Protein AF-A0A946FSC1-F1 (afdb_monomer)

Mean predicted aligned error: 3.13 Å

Nearest PDB structures (foldseek):
  4e5t-assembly1_G  TM=6.211E-01  e=1.652E-01  Roseibium alexandrii DFL-11
  4grs-assembly1_D  TM=5.617E-01  e=8.495E-02  Thermotoga maritima MSB8
  4grs-assembly1_C  TM=5.443E-01  e=1.766E-01  Thermotoga maritima MSB8
  1vr6-assembly1_D  TM=4.686E-01  e=1.887E-01  Thermotoga maritima
  3wkz-assembly1_A  TM=4.036E-01  e=2.699E+00  Ostrinia furnacalis

Radius of gyration: 14.23 Å; Cα contacts (8 Å, |Δi|>4): 150; chains: 1; bounding box: 30×31×40 Å

Sequence (93 aa):
MTIDFFCDLHMHSHYSDGKGTIEDLARSAIEKGLTTIAITDHMPLPFNPWYSVDMDKIGSYRDEINSVQKIYSHKLTILKGLEIEYVPQLSDW

Structure (mmCIF, N/CA/C/O backbone):
data_AF-A0A946FSC1-F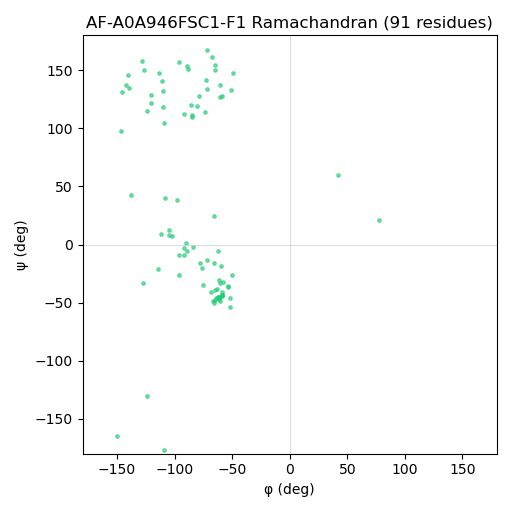1
#
_entry.id   AF-A0A946FSC1-F1
#
loop_
_atom_site.group_PDB
_atom_site.id
_atom_site.type_symbol
_atom_site.label_atom_id
_atom_site.label_alt_id
_atom_site.label_comp_id
_atom_site.label_asym_id
_atom_site.label_entity_id
_atom_site.label_seq_id
_atom_site.pdbx_PDB_ins_code
_atom_site.Cartn_x
_atom_site.Cartn_y
_atom_site.Cartn_z
_atom_site.occupancy
_atom_site.B_iso_or_equiv
_atom_site.auth_seq_id
_atom_site.auth_comp_id
_atom_site.auth_asym_id
_atom_site.auth_atom_id
_atom_site.pdbx_PDB_model_num
ATOM 1 N N . MET A 1 1 ? -10.943 -23.353 8.884 1.00 61.03 1 MET A N 1
ATOM 2 C CA . MET A 1 1 ? -10.638 -22.297 7.900 1.00 61.03 1 MET A CA 1
ATOM 3 C C . MET A 1 1 ? -11.816 -21.351 7.921 1.00 61.03 1 MET A C 1
ATOM 5 O O . MET A 1 1 ? -12.920 -21.795 7.640 1.00 61.03 1 MET A O 1
ATOM 9 N N . THR A 1 2 ? -11.605 -20.121 8.369 1.00 82.44 2 THR A N 1
ATOM 10 C CA . THR A 1 2 ? -12.662 -19.108 8.458 1.00 82.44 2 THR A CA 1
ATOM 11 C C . THR A 1 2 ? -12.361 -18.061 7.400 1.00 82.44 2 THR A C 1
ATOM 13 O O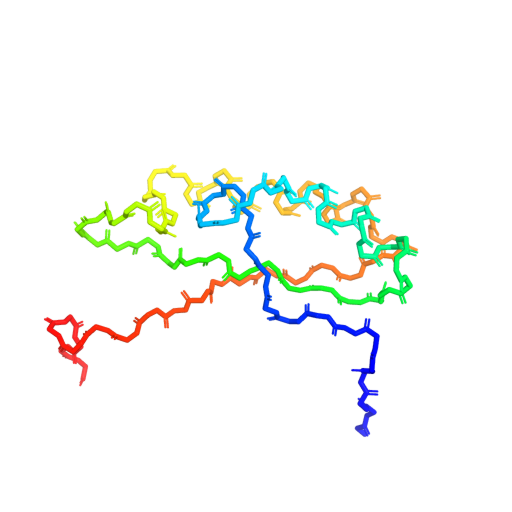 . THR A 1 2 ? -11.208 -17.661 7.266 1.00 82.44 2 THR A O 1
ATOM 16 N N . ILE A 1 3 ? -13.367 -17.680 6.619 1.00 84.94 3 ILE A N 1
ATOM 17 C CA . ILE A 1 3 ? -13.248 -16.601 5.636 1.00 84.94 3 ILE A CA 1
ATOM 18 C C . ILE A 1 3 ? -13.356 -15.276 6.398 1.00 84.94 3 ILE A C 1
ATOM 20 O O . ILE A 1 3 ? -14.301 -15.101 7.168 1.00 84.94 3 ILE A O 1
ATOM 24 N N . ASP A 1 4 ? -12.389 -14.377 6.207 1.00 88.31 4 ASP A N 1
ATOM 25 C CA . ASP A 1 4 ? -12.474 -12.997 6.690 1.00 88.31 4 ASP A CA 1
ATOM 26 C C . ASP A 1 4 ? -13.237 -12.169 5.647 1.00 88.31 4 ASP A C 1
ATOM 28 O O . ASP A 1 4 ? -12.767 -11.987 4.528 1.00 88.31 4 ASP A O 1
ATOM 32 N N . PHE A 1 5 ? -14.450 -11.732 5.988 1.00 93.12 5 PHE A N 1
ATOM 33 C CA . PHE A 1 5 ? -15.272 -10.877 5.123 1.00 93.12 5 PHE A CA 1
ATOM 34 C C . PHE A 1 5 ? -15.006 -9.383 5.342 1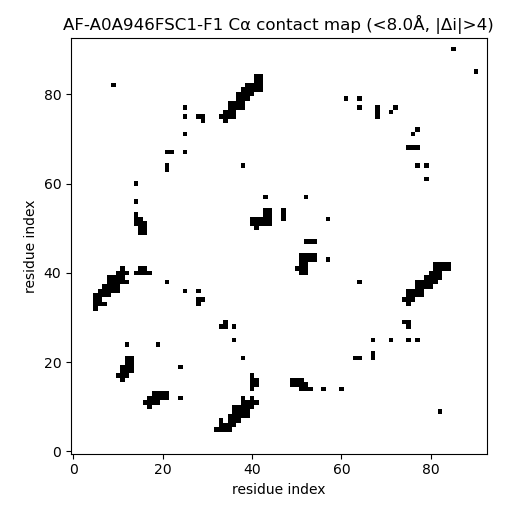.00 93.12 5 PHE A C 1
ATOM 36 O O . PHE A 1 5 ? -15.555 -8.556 4.617 1.00 93.12 5 PHE A O 1
ATOM 43 N N . PHE A 1 6 ? -14.188 -9.027 6.333 1.00 96.50 6 PHE A N 1
ATOM 44 C CA . PHE A 1 6 ? -13.875 -7.651 6.704 1.00 96.50 6 PHE A CA 1
ATOM 45 C C . PHE A 1 6 ? -12.439 -7.309 6.306 1.00 96.50 6 PHE A C 1
ATOM 47 O O . PHE A 1 6 ? -11.722 -6.627 7.038 1.00 96.50 6 PHE A O 1
ATOM 54 N N . CYS A 1 7 ? -12.016 -7.775 5.129 1.00 97.50 7 CYS A N 1
ATOM 55 C CA . CYS A 1 7 ? -10.694 -7.491 4.602 1.00 97.50 7 CYS A CA 1
ATOM 56 C C . CYS A 1 7 ? -10.707 -6.903 3.193 1.00 97.50 7 CYS A C 1
ATOM 58 O O . CYS A 1 7 ? -11.558 -7.250 2.374 1.00 97.50 7 CYS A O 1
ATOM 60 N N . ASP A 1 8 ? -9.699 -6.083 2.906 1.00 98.06 8 ASP A N 1
ATOM 61 C CA . ASP A 1 8 ? -9.342 -5.665 1.551 1.00 98.06 8 ASP A CA 1
ATOM 62 C C . ASP A 1 8 ? -7.874 -6.014 1.286 1.00 98.06 8 ASP A C 1
ATOM 64 O O . ASP A 1 8 ? -6.974 -5.524 1.961 1.00 98.06 8 ASP A O 1
ATOM 68 N N . LEU A 1 9 ? -7.624 -6.922 0.347 1.00 97.94 9 LEU A N 1
ATOM 69 C CA . LEU A 1 9 ? -6.293 -7.488 0.116 1.00 97.94 9 LEU A CA 1
ATOM 70 C C . LEU A 1 9 ? -5.613 -6.936 -1.140 1.00 97.94 9 LEU A C 1
ATOM 72 O O . LEU A 1 9 ? -4.613 -7.506 -1.575 1.00 97.94 9 LEU A O 1
ATOM 76 N N . HIS A 1 10 ? -6.151 -5.864 -1.723 1.00 98.38 10 HIS A N 1
ATOM 77 C CA . HIS A 1 10 ? -5.591 -5.240 -2.913 1.00 98.38 10 HIS A CA 1
ATOM 78 C C . HIS A 1 10 ? -5.827 -3.725 -2.867 1.00 98.38 10 HIS A C 1
ATOM 80 O O . HIS A 1 10 ? -6.907 -3.241 -3.202 1.00 98.38 10 HIS A O 1
ATOM 86 N N . MET A 1 11 ? -4.823 -2.965 -2.426 1.00 98.19 11 MET A N 1
ATOM 87 C CA . MET A 1 11 ? -4.938 -1.518 -2.226 1.00 98.19 11 MET A CA 1
ATOM 88 C C . MET A 1 11 ? -3.660 -0.788 -2.615 1.00 98.19 11 MET A C 1
ATOM 90 O O . MET A 1 11 ? -2.563 -1.209 -2.241 1.00 98.19 11 MET A O 1
ATOM 94 N N . HIS A 1 12 ? -3.820 0.342 -3.305 1.00 98.62 12 HIS A N 1
ATOM 95 C CA . HIS A 1 12 ? -2.720 1.170 -3.797 1.00 98.62 12 HIS A CA 1
ATOM 96 C C . HIS A 1 12 ? -2.656 2.500 -3.046 1.00 98.62 12 HIS A C 1
ATOM 98 O O . HIS A 1 12 ? -3.678 3.122 -2.727 1.00 98.62 12 HIS A O 1
ATOM 104 N N . SER A 1 13 ? -1.438 2.946 -2.763 1.00 98.62 13 SER A N 1
ATOM 105 C CA . SER A 1 13 ? -1.133 4.203 -2.091 1.00 98.62 13 SER A CA 1
ATOM 106 C C . SER A 1 13 ? -0.508 5.206 -3.064 1.00 98.62 13 SER A C 1
ATOM 108 O O . SER A 1 13 ? -0.364 4.946 -4.254 1.00 98.62 13 SER A O 1
ATOM 110 N N . HIS A 1 14 ? -0.125 6.375 -2.557 1.00 98.19 14 HIS A N 1
ATOM 111 C CA . HIS A 1 14 ? 0.596 7.394 -3.322 1.00 98.19 14 HIS A CA 1
ATOM 112 C C . HIS A 1 14 ? 1.982 6.952 -3.825 1.00 98.19 14 HIS A C 1
ATOM 114 O O . HIS A 1 14 ? 2.633 7.727 -4.522 1.00 98.19 14 HIS A O 1
ATOM 120 N N . TYR A 1 15 ? 2.462 5.762 -3.443 1.00 98.38 15 TYR A N 1
ATOM 121 C CA . TYR A 1 15 ? 3.688 5.203 -4.006 1.00 98.38 15 TYR A CA 1
ATOM 122 C C . TYR A 1 15 ? 3.479 4.641 -5.419 1.00 98.38 15 TYR A C 1
ATOM 124 O O . TYR A 1 15 ? 4.464 4.509 -6.132 1.00 98.38 15 TYR A O 1
ATOM 132 N N . SER A 1 16 ? 2.246 4.328 -5.827 1.00 98.06 16 SER A N 1
ATOM 133 C CA . SER A 1 16 ? 1.894 3.842 -7.169 1.00 98.06 16 SER A CA 1
ATOM 134 C C . SER A 1 16 ? 0.824 4.745 -7.807 1.00 98.06 16 SER A C 1
ATOM 136 O O . SER A 1 16 ? 0.972 5.966 -7.819 1.00 98.06 16 SER A O 1
ATOM 138 N N . ASP A 1 17 ? -0.264 4.189 -8.339 1.00 97.69 17 ASP A N 1
ATOM 139 C CA . ASP A 1 17 ? -1.369 4.935 -8.954 1.00 97.69 17 ASP A CA 1
ATOM 140 C C . ASP A 1 17 ? -2.484 5.329 -7.960 1.00 97.69 17 ASP A C 1
ATOM 142 O O . ASP A 1 17 ? -3.473 5.980 -8.327 1.00 97.69 17 ASP A O 1
ATOM 146 N N . GLY A 1 18 ? -2.314 4.983 -6.682 1.00 97.62 18 GLY A N 1
ATOM 147 C CA . GLY A 1 18 ? -3.167 5.430 -5.593 1.00 97.62 18 GLY A CA 1
ATOM 148 C C . GLY A 1 18 ? -2.965 6.909 -5.241 1.00 97.62 18 GLY A C 1
ATOM 149 O O . GLY A 1 18 ? -2.021 7.577 -5.653 1.00 97.62 18 GLY A O 1
ATOM 150 N N . LYS A 1 19 ? -3.889 7.458 -4.443 1.00 96.50 19 LYS A N 1
ATOM 151 C CA . LYS A 1 19 ? -3.851 8.877 -4.018 1.00 96.50 19 LYS A CA 1
ATOM 152 C C . LYS A 1 19 ? -3.636 9.080 -2.521 1.00 96.50 19 LYS A C 1
ATOM 154 O O . LYS A 1 19 ? -3.276 10.177 -2.108 1.00 96.50 19 LYS A O 1
ATOM 159 N N . GLY A 1 20 ? -3.922 8.064 -1.710 1.00 98.00 20 GLY A N 1
ATOM 160 C CA . GLY A 1 20 ? -3.838 8.147 -0.253 1.00 98.00 20 GLY A CA 1
ATOM 161 C C . GLY A 1 20 ? -2.453 7.787 0.273 1.00 98.00 20 GLY A C 1
ATOM 162 O O . GLY A 1 20 ? -1.741 6.969 -0.310 1.00 98.00 20 GLY A O 1
ATOM 163 N N . THR A 1 21 ? -2.079 8.355 1.415 1.00 98.69 21 THR A N 1
ATOM 164 C CA . THR A 1 21 ? -0.971 7.816 2.215 1.00 98.69 21 THR A CA 1
ATOM 165 C C . THR A 1 21 ? -1.345 6.457 2.796 1.00 98.69 21 THR A C 1
ATOM 167 O O . THR A 1 21 ? -2.527 6.130 2.910 1.00 98.69 21 THR A O 1
ATOM 170 N N . ILE A 1 22 ? -0.362 5.656 3.212 1.00 98.69 22 ILE A N 1
ATOM 171 C CA . ILE A 1 22 ? -0.661 4.372 3.869 1.00 98.69 22 ILE A CA 1
ATOM 172 C C . ILE A 1 22 ? -1.457 4.608 5.162 1.00 98.69 22 ILE A C 1
ATOM 174 O O . ILE A 1 22 ? -2.309 3.802 5.540 1.00 98.69 22 ILE A O 1
ATOM 178 N N . GLU A 1 23 ? -1.238 5.749 5.817 1.00 98.75 23 GLU A N 1
ATOM 179 C CA . GLU A 1 23 ? -2.022 6.152 6.978 1.00 98.75 23 GLU A CA 1
ATOM 180 C C . GLU A 1 23 ? -3.480 6.495 6.628 1.00 98.75 23 GLU A C 1
ATOM 182 O O . GLU A 1 23 ? -4.390 6.097 7.357 1.00 98.75 23 GLU A O 1
ATOM 187 N N . ASP A 1 24 ? -3.725 7.187 5.508 1.00 98.81 24 ASP A N 1
ATOM 188 C CA . ASP A 1 24 ? -5.087 7.451 5.018 1.00 98.81 24 ASP A CA 1
ATOM 189 C C . ASP A 1 24 ? -5.845 6.149 4.760 1.00 98.81 24 ASP A C 1
ATOM 191 O O . ASP A 1 24 ? -7.004 6.014 5.164 1.00 98.81 24 ASP A O 1
ATOM 195 N N . LEU A 1 25 ? -5.177 5.177 4.131 1.00 98.75 25 LEU A N 1
ATOM 196 C CA . LEU A 1 25 ? -5.747 3.858 3.869 1.00 98.75 25 LEU A CA 1
ATOM 197 C C . LEU A 1 25 ? -6.110 3.145 5.179 1.00 98.75 25 LEU A C 1
ATOM 199 O O . LEU A 1 25 ? 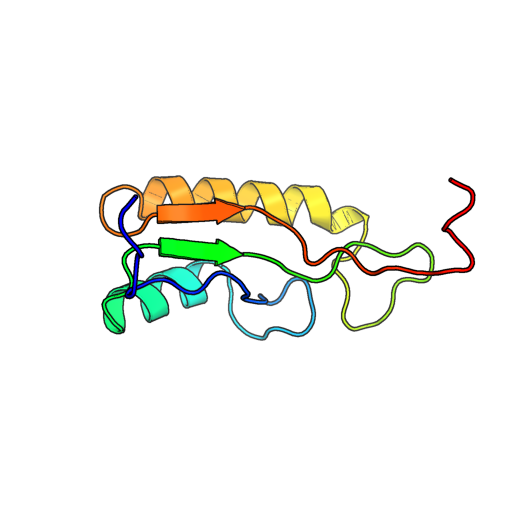-7.234 2.663 5.319 1.00 98.75 25 LEU A O 1
ATOM 203 N N . ALA A 1 26 ? -5.208 3.145 6.167 1.00 98.75 26 ALA A N 1
ATOM 204 C CA . ALA A 1 26 ? -5.451 2.529 7.471 1.00 98.75 26 ALA A CA 1
ATOM 205 C C . ALA A 1 26 ? -6.613 3.189 8.232 1.00 98.75 26 ALA A C 1
ATOM 207 O O . ALA A 1 26 ? -7.488 2.492 8.751 1.00 98.75 26 ALA A O 1
ATOM 208 N N . ARG A 1 27 ? -6.668 4.528 8.273 1.00 98.75 27 ARG A N 1
ATOM 209 C CA . ARG A 1 27 ? -7.777 5.260 8.906 1.00 98.75 27 ARG A CA 1
ATOM 210 C C . ARG A 1 27 ? -9.107 4.939 8.236 1.00 98.75 27 ARG A C 1
ATOM 212 O O . ARG A 1 27 ? -10.057 4.575 8.924 1.00 98.75 27 ARG A O 1
ATOM 219 N N . SER A 1 28 ? -9.155 5.002 6.906 1.00 98.62 28 SER A N 1
ATOM 220 C CA . SER A 1 28 ? -10.382 4.722 6.158 1.00 98.62 28 SER A CA 1
ATOM 221 C C . SER A 1 28 ? -10.849 3.275 6.333 1.00 98.62 28 SER A C 1
ATOM 223 O O . SER A 1 28 ? -12.048 3.029 6.449 1.00 98.62 28 SER A O 1
ATOM 22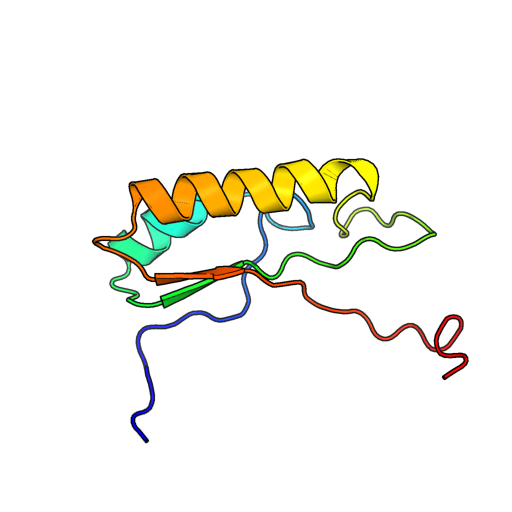5 N N . ALA A 1 29 ? -9.921 2.316 6.386 1.00 98.50 29 ALA A N 1
ATOM 226 C CA . ALA A 1 29 ? -10.228 0.912 6.641 1.00 98.50 29 ALA A CA 1
ATOM 227 C C . ALA A 1 29 ? -10.875 0.711 8.020 1.00 98.50 29 ALA A C 1
ATOM 229 O O . ALA A 1 29 ? -11.915 0.060 8.119 1.00 98.50 29 ALA A O 1
ATOM 230 N N . ILE A 1 30 ? -10.317 1.335 9.064 1.00 98.62 30 ILE A N 1
ATOM 231 C CA . ILE A 1 30 ? -10.875 1.295 10.424 1.00 98.62 30 ILE A CA 1
ATOM 232 C C . ILE A 1 30 ? -12.270 1.927 10.462 1.00 98.62 30 ILE A C 1
ATOM 234 O O . ILE A 1 30 ? -13.187 1.347 11.039 1.00 98.62 30 ILE A O 1
ATOM 238 N N . GLU A 1 31 ? -12.457 3.088 9.830 1.00 98.56 31 GLU A N 1
ATOM 239 C CA . GLU A 1 31 ? -13.759 3.768 9.753 1.00 98.56 31 GLU A CA 1
ATOM 240 C C . GLU A 1 31 ? -14.828 2.919 9.050 1.00 98.56 31 GLU A C 1
ATOM 242 O O . GLU A 1 31 ? -16.001 2.967 9.420 1.00 98.56 31 GLU A O 1
ATOM 247 N N . LYS A 1 32 ? -14.425 2.111 8.064 1.00 98.19 32 LYS A N 1
ATOM 248 C CA . LYS A 1 32 ? -15.298 1.180 7.333 1.00 98.19 32 LYS A CA 1
ATOM 249 C C . LYS A 1 32 ? -15.493 -0.166 8.039 1.00 98.19 32 LYS A C 1
ATOM 251 O O . LYS A 1 32 ? -16.252 -0.995 7.543 1.00 98.19 32 LYS A O 1
ATOM 256 N N . GLY A 1 33 ? -14.842 -0.387 9.182 1.00 98.06 33 GLY A N 1
ATOM 257 C CA . GLY A 1 33 ? -14.960 -1.617 9.963 1.00 98.06 33 GLY A CA 1
ATOM 258 C C . GLY A 1 33 ? -14.168 -2.804 9.410 1.00 98.06 33 GLY A C 1
ATOM 259 O O . GLY A 1 33 ? -14.496 -3.942 9.740 1.00 98.06 33 GLY A O 1
ATOM 260 N N . LEU A 1 34 ? -13.147 -2.564 8.580 1.00 98.44 34 LEU A N 1
ATOM 261 C CA . LEU A 1 34 ? -12.232 -3.619 8.148 1.00 98.44 34 LEU A CA 1
ATOM 262 C C . LEU A 1 34 ? -11.308 -4.033 9.301 1.00 98.44 34 LEU A C 1
ATOM 264 O O . LEU A 1 34 ? -10.830 -3.198 10.070 1.00 98.44 34 LEU A O 1
ATOM 268 N N . THR A 1 35 ? -11.032 -5.328 9.395 1.00 97.44 35 THR A N 1
ATOM 269 C CA . THR A 1 35 ? -10.105 -5.938 10.356 1.00 97.44 35 THR A CA 1
ATOM 270 C C . THR A 1 35 ? -8.723 -6.165 9.762 1.00 97.44 35 THR A C 1
ATOM 272 O O . THR A 1 35 ? -7.731 -6.165 10.500 1.00 97.44 35 THR A O 1
ATOM 275 N N . THR A 1 36 ? -8.648 -6.312 8.437 1.00 98.31 36 THR A N 1
ATOM 276 C CA . THR A 1 36 ? -7.406 -6.594 7.716 1.00 98.31 36 THR A CA 1
ATOM 277 C C . THR A 1 36 ? -7.339 -5.798 6.416 1.00 98.31 36 THR A C 1
ATOM 279 O O . THR A 1 36 ? -8.296 -5.788 5.650 1.00 98.31 36 THR A O 1
ATOM 282 N N . ILE A 1 37 ? -6.200 -5.181 6.118 1.00 98.69 37 ILE A N 1
ATOM 283 C CA . ILE A 1 37 ? -5.903 -4.674 4.773 1.00 98.69 37 ILE A CA 1
ATOM 284 C C . ILE A 1 37 ? -4.553 -5.178 4.277 1.00 98.69 37 ILE A C 1
ATOM 286 O O . ILE A 1 37 ? -3.695 -5.512 5.093 1.00 98.69 37 ILE A O 1
ATOM 290 N N . ALA A 1 38 ? -4.328 -5.194 2.966 1.00 98.69 38 ALA A N 1
ATOM 291 C CA . ALA A 1 38 ? -3.007 -5.373 2.376 1.00 98.69 38 ALA A CA 1
ATOM 292 C C . ALA A 1 38 ? -2.644 -4.172 1.507 1.00 98.69 38 ALA A C 1
ATOM 294 O O . ALA A 1 38 ? -3.410 -3.780 0.633 1.00 98.69 38 ALA A O 1
ATOM 295 N N . ILE A 1 39 ? -1.459 -3.612 1.744 1.00 98.88 39 ILE A N 1
ATOM 296 C CA . ILE A 1 39 ? -0.876 -2.625 0.837 1.00 98.88 39 ILE A CA 1
ATOM 297 C C . ILE A 1 39 ? -0.137 -3.398 -0.255 1.00 98.88 39 ILE A C 1
ATOM 299 O O . ILE A 1 39 ? 0.744 -4.211 0.055 1.00 98.88 39 ILE A O 1
ATOM 303 N N . THR A 1 40 ? -0.548 -3.192 -1.502 1.00 98.75 40 THR A N 1
ATOM 304 C CA . THR A 1 40 ? -0.116 -3.963 -2.673 1.00 98.75 40 THR A CA 1
ATOM 305 C C . THR A 1 40 ? 0.147 -3.048 -3.860 1.00 98.75 40 THR A C 1
ATOM 307 O O . THR A 1 40 ? -0.248 -3.367 -4.969 1.00 98.75 40 THR A O 1
ATOM 310 N N . ASP A 1 41 ? 0.795 -1.907 -3.633 1.00 98.75 41 ASP A N 1
ATOM 311 C CA . ASP A 1 41 ? 1.233 -1.026 -4.715 1.00 98.75 41 ASP A CA 1
ATOM 312 C C . ASP A 1 41 ? 1.991 -1.798 -5.819 1.00 98.75 41 ASP A C 1
ATOM 314 O O . ASP A 1 41 ? 2.694 -2.779 -5.539 1.00 98.75 41 ASP A O 1
ATOM 318 N N . HIS A 1 42 ? 1.855 -1.328 -7.061 1.00 98.38 42 HIS A N 1
ATOM 319 C CA . HIS A 1 42 ? 2.530 -1.854 -8.251 1.00 98.38 42 HIS A CA 1
ATOM 320 C C . HIS A 1 42 ? 4.046 -1.984 -8.064 1.00 98.38 42 HIS A C 1
ATOM 322 O O . HIS A 1 42 ? 4.710 -1.046 -7.603 1.00 98.38 42 HIS A O 1
ATOM 328 N N . MET A 1 43 ? 4.629 -3.123 -8.441 1.00 96.44 43 MET A N 1
ATOM 329 C CA . MET A 1 43 ? 6.046 -3.374 -8.197 1.00 96.44 43 MET A CA 1
ATOM 330 C C . MET A 1 43 ? 6.935 -2.397 -8.984 1.00 96.44 43 MET A C 1
ATOM 332 O O . MET A 1 43 ? 6.597 -1.987 -10.096 1.00 96.44 43 MET A O 1
ATOM 336 N N . PRO A 1 44 ? 8.125 -2.062 -8.464 1.00 96.31 44 PRO A N 1
ATOM 337 C CA . PRO A 1 44 ? 9.097 -1.319 -9.244 1.00 96.31 44 PRO A CA 1
ATOM 338 C C . PRO A 1 44 ? 9.502 -2.044 -10.533 1.00 96.31 44 PRO A C 1
ATOM 340 O O . PRO A 1 44 ? 9.938 -3.197 -10.511 1.00 96.31 44 PRO A O 1
ATOM 343 N N . LEU A 1 45 ? 9.408 -1.341 -11.661 1.00 94.00 45 LEU A N 1
ATOM 344 C CA . LEU A 1 45 ? 9.730 -1.867 -12.988 1.00 94.00 45 LEU A CA 1
ATOM 345 C C . LEU A 1 45 ? 10.960 -1.161 -13.581 1.00 94.00 45 LEU A C 1
ATOM 347 O O . LEU A 1 45 ? 11.143 0.041 -13.382 1.00 94.00 45 LEU A O 1
ATOM 351 N N . PRO A 1 46 ? 11.793 -1.854 -14.384 1.00 91.19 46 PRO A N 1
ATOM 352 C CA . PRO A 1 46 ? 13.038 -1.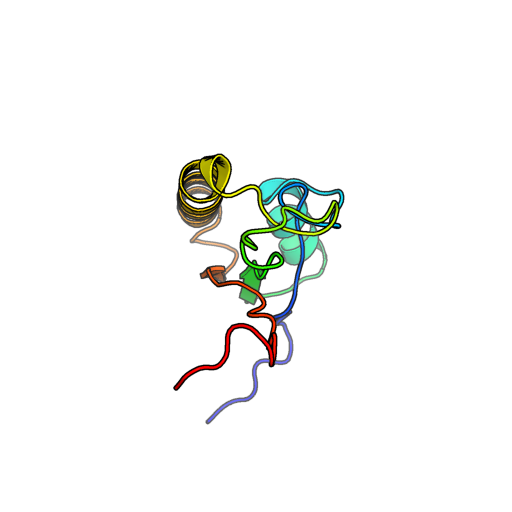286 -14.916 1.00 91.19 46 PRO A CA 1
ATOM 353 C C . PRO A 1 46 ? 12.823 -0.123 -15.898 1.00 91.19 46 PRO A C 1
ATOM 355 O O . PRO A 1 46 ? 13.757 0.619 -16.188 1.00 91.19 46 PRO A O 1
ATOM 358 N N . PHE A 1 47 ? 11.603 0.037 -16.415 1.00 91.75 47 PHE A N 1
ATOM 359 C CA . PHE A 1 47 ? 11.201 1.123 -17.314 1.00 91.75 47 PHE A CA 1
ATOM 360 C C . PHE A 1 47 ? 10.400 2.237 -16.615 1.00 91.75 47 PHE A C 1
ATOM 362 O O . PHE A 1 47 ? 9.906 3.131 -17.297 1.00 91.75 47 PHE A O 1
ATOM 369 N N . ASN A 1 48 ? 10.290 2.188 -15.283 1.00 91.19 48 ASN A N 1
ATOM 370 C CA . ASN A 1 48 ? 9.700 3.207 -14.408 1.00 91.19 48 ASN A CA 1
ATOM 371 C C . ASN A 1 48 ? 8.396 3.848 -14.932 1.00 91.19 48 ASN A C 1
ATOM 373 O O . ASN A 1 48 ? 8.358 5.056 -15.196 1.00 91.19 48 ASN A O 1
ATOM 377 N N . PRO A 1 49 ? 7.333 3.057 -15.160 1.00 95.38 49 PRO A N 1
ATOM 378 C CA . PRO A 1 49 ? 6.052 3.609 -15.568 1.00 95.38 49 PRO A CA 1
ATOM 379 C C . PRO A 1 49 ? 5.452 4.488 -14.461 1.00 95.38 49 PRO A C 1
ATOM 381 O O . PRO A 1 49 ? 5.694 4.284 -13.278 1.00 95.38 49 PRO A O 1
ATOM 384 N N . TRP A 1 50 ? 4.599 5.437 -14.849 1.00 95.25 50 TRP A N 1
ATOM 385 C CA . TRP A 1 50 ? 3.981 6.403 -13.928 1.00 95.25 50 TRP A CA 1
ATOM 386 C C . TRP A 1 50 ? 3.128 5.775 -12.812 1.00 95.25 50 TRP A C 1
ATOM 388 O O . TRP A 1 50 ? 2.812 6.463 -11.849 1.00 95.25 50 TRP A O 1
ATOM 398 N N . TYR A 1 51 ? 2.713 4.516 -12.975 1.00 96.19 51 TYR A N 1
ATOM 399 C CA . TYR A 1 51 ? 1.846 3.803 -12.040 1.00 96.19 51 TYR A CA 1
ATOM 400 C C . TYR A 1 51 ? 2.613 2.922 -11.049 1.00 96.19 51 TYR A C 1
ATOM 402 O O . TYR A 1 51 ? 1.985 2.386 -10.151 1.00 96.19 51 TYR A O 1
ATOM 410 N N . SER A 1 52 ? 3.926 2.715 -11.202 1.00 97.31 52 SER A N 1
ATOM 411 C CA . SER A 1 52 ? 4.694 1.820 -10.323 1.00 97.31 52 SER A CA 1
ATOM 412 C C . SER A 1 52 ? 5.394 2.562 -9.198 1.00 97.31 52 SER A C 1
ATOM 414 O O . SER A 1 52 ? 5.756 3.725 -9.356 1.00 97.31 52 SER A O 1
ATOM 416 N N . VAL A 1 53 ? 5.708 1.844 -8.121 1.00 97.75 53 VAL A N 1
ATOM 417 C CA . VAL A 1 53 ? 6.646 2.336 -7.109 1.00 97.75 53 VAL A CA 1
ATOM 418 C C . VAL A 1 53 ? 8.014 2.594 -7.739 1.00 97.75 53 VAL A C 1
ATOM 420 O O . VAL A 1 53 ? 8.608 1.699 -8.337 1.00 97.75 53 VAL A O 1
ATOM 423 N N . ASP A 1 54 ? 8.555 3.799 -7.562 1.00 97.25 54 ASP A N 1
ATOM 424 C CA . ASP A 1 54 ? 9.929 4.095 -7.972 1.00 97.25 54 ASP A CA 1
ATOM 425 C C . ASP A 1 54 ? 10.924 3.176 -7.224 1.00 97.25 54 ASP A C 1
ATOM 427 O O . ASP A 1 54 ? 10.834 2.971 -6.006 1.00 97.25 54 ASP A O 1
ATOM 431 N N . MET A 1 55 ? 11.927 2.644 -7.935 1.00 95.69 55 MET A N 1
ATOM 432 C CA . MET A 1 55 ? 12.924 1.710 -7.374 1.00 95.69 55 MET A CA 1
ATOM 433 C C . MET A 1 55 ? 13.627 2.239 -6.112 1.00 95.69 55 MET A C 1
ATOM 435 O O . MET A 1 55 ? 13.922 1.468 -5.197 1.00 95.69 55 MET A O 1
ATOM 439 N N . ASP A 1 56 ? 13.914 3.540 -6.040 1.00 96.94 56 ASP A N 1
ATOM 440 C CA . ASP A 1 56 ? 14.575 4.178 -4.894 1.00 96.94 56 ASP A CA 1
ATOM 441 C C . ASP A 1 56 ? 13.622 4.418 -3.707 1.00 96.94 56 ASP A C 1
ATOM 443 O O . ASP A 1 56 ? 14.075 4.614 -2.576 1.00 96.94 56 ASP A O 1
ATOM 447 N N . LYS A 1 57 ? 12.303 4.347 -3.929 1.00 97.69 57 LYS A N 1
ATOM 448 C CA . LYS A 1 57 ? 11.262 4.535 -2.908 1.00 97.69 57 LYS A CA 1
ATOM 449 C C . LYS A 1 57 ? 10.818 3.251 -2.231 1.00 97.69 57 LYS A C 1
ATOM 451 O O . LYS A 1 57 ? 10.156 3.329 -1.198 1.00 97.69 57 LYS A O 1
ATOM 456 N N . ILE A 1 58 ? 11.232 2.080 -2.714 1.00 97.38 58 ILE A N 1
ATOM 457 C CA . ILE A 1 58 ? 10.817 0.792 -2.137 1.00 97.38 58 ILE A CA 1
ATOM 458 C C . ILE A 1 58 ? 11.171 0.655 -0.642 1.00 97.38 58 ILE A C 1
ATOM 460 O O . ILE A 1 58 ? 10.434 0.048 0.138 1.00 97.38 58 ILE A O 1
ATOM 464 N N . GLY A 1 59 ? 12.285 1.264 -0.218 1.00 98.25 59 GLY A N 1
ATOM 465 C CA . GLY A 1 59 ? 12.674 1.343 1.190 1.00 98.25 59 GLY A CA 1
ATOM 466 C C . GLY A 1 59 ? 11.709 2.203 2.008 1.00 98.25 59 GLY A C 1
ATOM 467 O O . GLY A 1 59 ? 11.223 1.753 3.045 1.00 98.25 59 GLY A O 1
ATOM 468 N N . SER A 1 60 ? 11.381 3.399 1.510 1.00 98.56 60 SER A N 1
ATOM 469 C CA . SER A 1 60 ? 10.411 4.312 2.128 1.00 98.56 60 SER A CA 1
ATOM 470 C C . SER A 1 60 ? 9.018 3.688 2.217 1.00 98.56 60 SER A C 1
ATOM 472 O O . SER A 1 60 ? 8.434 3.694 3.296 1.00 98.56 60 SER A O 1
ATOM 474 N N . TYR A 1 61 ? 8.553 3.044 1.143 1.00 98.69 61 TYR A N 1
ATOM 475 C CA . TYR A 1 61 ? 7.310 2.272 1.104 1.00 98.69 61 TYR A CA 1
ATOM 476 C C . TYR A 1 61 ? 7.251 1.240 2.237 1.00 98.69 61 TYR A C 1
ATOM 478 O O . TYR A 1 61 ? 6.341 1.234 3.070 1.00 98.69 61 TYR A O 1
ATOM 486 N N . ARG A 1 62 ? 8.283 0.393 2.343 1.00 98.62 62 ARG A N 1
ATOM 487 C CA . ARG A 1 62 ? 8.374 -0.626 3.397 1.00 98.62 62 ARG A CA 1
ATOM 488 C C . ARG A 1 62 ? 8.348 -0.003 4.792 1.00 98.62 62 ARG A C 1
ATOM 490 O O . ARG A 1 62 ? 7.717 -0.572 5.692 1.00 98.62 62 ARG A O 1
ATOM 497 N N . ASP A 1 63 ? 9.076 1.086 4.993 1.00 98.75 63 ASP A N 1
ATOM 498 C CA . ASP A 1 63 ? 9.264 1.706 6.301 1.00 98.75 63 ASP A CA 1
ATOM 499 C C . ASP A 1 63 ? 8.018 2.483 6.753 1.00 98.75 63 ASP A C 1
ATOM 501 O O . ASP A 1 63 ? 7.659 2.413 7.931 1.00 98.75 63 ASP A O 1
ATOM 505 N N . GLU A 1 64 ? 7.286 3.110 5.831 1.00 98.75 64 GLU A N 1
ATOM 506 C CA . GLU A 1 64 ? 5.987 3.727 6.113 1.00 98.75 64 GLU A CA 1
ATOM 507 C C . GLU A 1 64 ? 4.956 2.670 6.524 1.00 98.75 64 GLU A C 1
ATOM 509 O O . GLU A 1 64 ? 4.340 2.813 7.582 1.00 98.75 64 GLU A O 1
ATOM 514 N N . ILE A 1 65 ? 4.854 1.544 5.801 1.00 98.81 65 ILE A N 1
ATOM 515 C CA . ILE A 1 65 ? 3.966 0.440 6.209 1.00 98.81 65 ILE A CA 1
ATOM 516 C C . ILE A 1 65 ? 4.343 -0.072 7.603 1.00 98.81 65 ILE A C 1
ATOM 518 O O . ILE A 1 65 ? 3.464 -0.270 8.437 1.00 98.81 65 ILE A O 1
ATOM 522 N N . ASN A 1 66 ? 5.640 -0.244 7.894 1.00 98.81 66 ASN A N 1
ATOM 523 C CA . ASN A 1 66 ? 6.104 -0.655 9.227 1.00 98.81 66 ASN A CA 1
ATOM 524 C C . ASN A 1 66 ? 5.680 0.333 10.322 1.00 98.81 66 ASN A C 1
ATOM 526 O O . ASN A 1 66 ? 5.346 -0.076 11.436 1.00 98.81 66 ASN A O 1
ATOM 530 N N . SER A 1 67 ? 5.752 1.632 10.036 1.00 98.75 67 SER A N 1
ATOM 531 C CA . SER A 1 67 ? 5.361 2.682 10.973 1.00 98.75 67 SER A CA 1
ATOM 532 C C . SER A 1 67 ? 3.859 2.627 11.256 1.00 98.75 67 SER A C 1
ATOM 534 O O . SER A 1 67 ? 3.446 2.522 12.413 1.00 98.75 67 SER A O 1
ATOM 536 N N . VAL A 1 68 ? 3.040 2.587 10.203 1.00 98.75 68 VAL A N 1
ATOM 537 C CA . VAL A 1 68 ? 1.576 2.550 10.313 1.00 98.75 68 VAL A CA 1
ATOM 538 C C . VAL A 1 68 ? 1.107 1.247 10.972 1.00 98.75 68 VAL A C 1
ATOM 540 O O . VAL A 1 68 ? 0.258 1.288 11.862 1.00 98.75 68 VAL A O 1
ATOM 543 N N . GLN A 1 69 ? 1.728 0.104 10.656 1.00 98.69 69 GLN A N 1
ATOM 544 C CA . GLN A 1 69 ? 1.498 -1.169 11.354 1.00 98.69 69 GLN A CA 1
ATOM 545 C C . GLN A 1 69 ? 1.648 -1.026 12.872 1.00 98.69 69 GLN A C 1
ATOM 547 O O . GLN A 1 69 ? 0.797 -1.499 13.621 1.00 98.69 69 GLN A O 1
ATOM 552 N N . LYS A 1 70 ? 2.705 -0.356 13.350 1.00 98.62 70 LYS A N 1
ATOM 553 C CA . LYS A 1 70 ? 2.919 -0.147 14.791 1.00 98.62 70 LYS A CA 1
ATOM 554 C C . LYS A 1 70 ? 1.820 0.724 15.397 1.00 98.62 70 LYS A C 1
ATOM 556 O O . LYS A 1 70 ? 1.251 0.337 16.417 1.00 98.62 70 LYS A O 1
ATOM 561 N N . ILE A 1 71 ? 1.504 1.853 14.757 1.00 98.62 71 ILE A N 1
ATOM 562 C CA . ILE A 1 71 ? 0.502 2.825 15.229 1.00 98.62 71 ILE A CA 1
ATOM 563 C C . ILE A 1 71 ? -0.882 2.172 15.370 1.00 98.62 71 ILE A C 1
ATOM 565 O O . ILE A 1 71 ? -1.549 2.357 16.390 1.00 98.62 71 ILE A O 1
ATOM 569 N N . TYR A 1 72 ? -1.298 1.370 14.387 1.00 98.31 72 TYR A N 1
ATOM 570 C CA . TYR A 1 72 ? -2.655 0.813 14.308 1.00 98.31 72 TYR A CA 1
ATOM 571 C C . TYR A 1 72 ? -2.760 -0.673 14.685 1.00 98.31 72 TYR A C 1
ATOM 573 O O . TYR A 1 72 ? -3.844 -1.242 14.587 1.00 98.31 72 TYR A O 1
ATOM 581 N N . SER A 1 73 ? -1.686 -1.286 15.195 1.00 96.75 73 SER A N 1
ATOM 582 C CA . SER A 1 73 ? -1.592 -2.718 15.561 1.00 96.75 73 SER A CA 1
ATOM 583 C C . SER A 1 73 ? -2.718 -3.262 16.450 1.00 96.75 73 SER A C 1
ATOM 585 O O . SER A 1 73 ? -3.014 -4.451 16.420 1.00 96.75 73 SER A O 1
ATOM 587 N N . HIS A 1 74 ? -3.354 -2.402 17.244 1.00 97.31 74 HIS A N 1
ATOM 588 C CA . HIS A 1 74 ? -4.450 -2.755 18.148 1.00 97.31 74 HIS A CA 1
ATOM 589 C C . HIS A 1 74 ? -5.846 -2.601 17.516 1.00 97.31 74 HIS A C 1
ATOM 591 O O . HIS A 1 74 ? -6.843 -2.879 18.180 1.00 97.31 74 HIS A O 1
ATOM 597 N N . LYS A 1 75 ? -5.933 -2.121 16.269 1.00 98.00 75 LYS A N 1
ATOM 598 C CA . LYS A 1 75 ? -7.192 -1.827 15.558 1.00 98.00 75 LYS A CA 1
ATOM 599 C C . LYS A 1 75 ? -7.297 -2.490 14.191 1.00 98.00 75 LYS A C 1
ATOM 601 O O . LYS A 1 75 ? -8.403 -2.812 13.781 1.00 98.00 75 LYS A O 1
ATOM 606 N N . LEU A 1 76 ? -6.180 -2.647 13.486 1.00 98.56 76 LEU A N 1
ATOM 607 C CA . LEU A 1 76 ? -6.159 -3.098 12.102 1.00 98.56 76 LEU A CA 1
ATOM 608 C C . LEU A 1 76 ? -4.921 -3.954 11.849 1.00 98.56 76 LEU A C 1
ATOM 610 O O . LEU A 1 76 ? -3.798 -3.544 12.153 1.00 98.56 76 LEU A O 1
ATOM 614 N N . THR A 1 77 ? -5.118 -5.119 11.241 1.00 98.44 77 THR A N 1
ATOM 615 C CA . THR A 1 77 ? -4.013 -5.893 10.676 1.00 98.44 77 THR A CA 1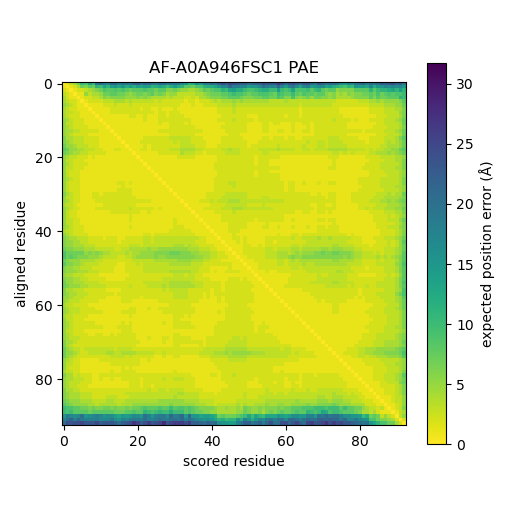
ATOM 616 C C . THR A 1 77 ? -3.668 -5.310 9.315 1.00 98.44 77 THR A C 1
ATOM 618 O O . THR A 1 77 ? -4.500 -5.290 8.417 1.00 98.44 77 THR A O 1
ATOM 621 N N . ILE A 1 78 ? -2.438 -4.836 9.147 1.00 98.75 78 ILE A N 1
ATOM 622 C CA . ILE A 1 78 ? -1.959 -4.331 7.858 1.00 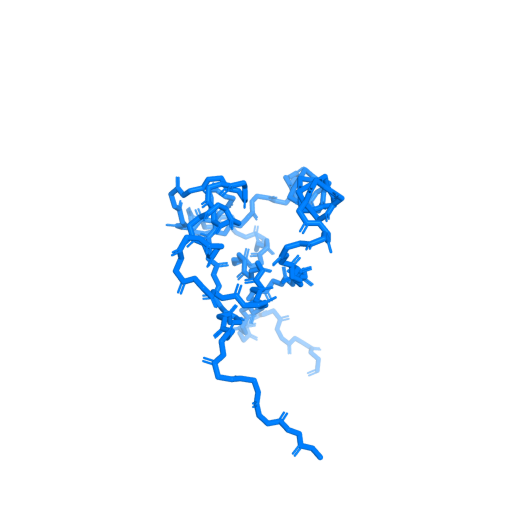98.75 78 ILE A CA 1
ATOM 623 C C . ILE A 1 78 ? -0.931 -5.325 7.336 1.00 98.75 78 ILE A C 1
ATOM 625 O O . ILE A 1 78 ? 0.094 -5.553 7.977 1.00 98.75 78 ILE A O 1
ATOM 629 N N . LEU A 1 79 ? -1.209 -5.931 6.190 1.00 98.62 79 LEU A N 1
ATOM 630 C CA . LEU A 1 79 ? -0.294 -6.782 5.447 1.00 98.62 79 LEU A CA 1
ATOM 631 C C . LEU A 1 79 ? 0.521 -5.929 4.475 1.00 98.62 79 LEU A C 1
ATOM 633 O O . LEU A 1 79 ? 0.098 -4.860 4.033 1.00 98.62 79 LEU A O 1
ATOM 637 N N . LYS A 1 80 ? 1.711 -6.422 4.152 1.00 98.38 80 LYS A N 1
ATOM 638 C CA . LYS A 1 80 ? 2.665 -5.753 3.274 1.00 98.38 80 LYS A CA 1
ATOM 639 C C . LYS A 1 80 ? 2.962 -6.647 2.089 1.00 98.38 80 LYS A C 1
ATOM 641 O O . LYS A 1 80 ? 3.457 -7.755 2.288 1.00 98.38 80 LYS A O 1
ATOM 646 N N . GLY A 1 81 ? 2.713 -6.146 0.893 1.00 98.12 81 GLY A N 1
ATOM 647 C CA . GLY A 1 81 ? 3.018 -6.833 -0.349 1.00 98.12 81 GLY A CA 1
ATOM 648 C C . GLY A 1 81 ? 3.332 -5.851 -1.465 1.00 98.12 81 GLY A C 1
ATOM 649 O O . GLY A 1 81 ? 3.607 -4.677 -1.222 1.00 98.12 81 GLY A O 1
ATOM 650 N N . LEU A 1 82 ? 3.307 -6.378 -2.678 1.00 98.25 82 LEU A N 1
ATOM 651 C CA . LEU A 1 82 ? 3.328 -5.652 -3.939 1.00 98.25 82 LEU A CA 1
ATOM 652 C C . LEU A 1 82 ? 2.360 -6.381 -4.870 1.00 98.25 82 LEU A C 1
ATOM 654 O O . LEU A 1 82 ? 2.257 -7.612 -4.792 1.00 98.25 82 LEU A O 1
ATOM 658 N N . GLU A 1 83 ? 1.680 -5.650 -5.742 1.00 98.38 83 GLU A N 1
ATOM 659 C CA . GLU A 1 83 ? 1.105 -6.249 -6.941 1.00 98.38 83 GLU A CA 1
ATOM 660 C C . GLU A 1 83 ? 2.261 -6.528 -7.908 1.00 98.38 83 GLU A C 1
ATOM 662 O O . GLU A 1 83 ? 2.949 -5.612 -8.341 1.00 98.38 83 GLU A O 1
ATOM 667 N N . ILE A 1 84 ? 2.535 -7.808 -8.177 1.00 96.00 84 ILE A N 1
ATOM 668 C CA . ILE A 1 84 ? 3.665 -8.223 -9.017 1.00 96.00 84 ILE A CA 1
ATOM 669 C C . ILE A 1 84 ? 3.195 -8.351 -10.461 1.00 96.00 84 ILE A C 1
ATOM 671 O O . ILE A 1 84 ? 2.441 -9.270 -10.796 1.00 96.00 84 ILE A O 1
ATOM 675 N N . GLU A 1 85 ? 3.676 -7.469 -11.332 1.00 94.12 85 GLU A N 1
ATOM 676 C CA . GLU A 1 85 ? 3.370 -7.528 -12.753 1.00 94.12 85 GLU A CA 1
ATOM 677 C C . GLU A 1 85 ? 4.096 -8.696 -13.411 1.00 94.12 85 GLU A C 1
ATOM 679 O O . GLU A 1 85 ? 5.307 -8.896 -13.287 1.00 94.12 85 GLU A O 1
ATOM 684 N N . TYR A 1 86 ? 3.351 -9.444 -14.214 1.00 92.88 86 TYR A N 1
ATOM 685 C CA . TYR A 1 86 ? 3.945 -10.392 -15.135 1.00 92.88 86 TYR A CA 1
ATOM 686 C C . TYR A 1 86 ? 4.337 -9.671 -16.428 1.00 92.88 86 TYR A C 1
ATOM 688 O O . TYR A 1 86 ? 3.478 -9.272 -17.216 1.00 92.88 86 TYR A O 1
ATOM 696 N N . VAL A 1 87 ? 5.643 -9.520 -16.656 1.00 90.62 87 VAL A N 1
ATOM 697 C CA . VAL A 1 87 ? 6.201 -8.937 -17.884 1.00 90.62 87 VAL A CA 1
ATOM 698 C C . VAL A 1 87 ? 6.871 -10.051 -18.693 1.00 90.62 87 VAL A C 1
ATOM 700 O O . VAL A 1 87 ? 7.976 -10.463 -18.335 1.00 90.62 87 VAL A O 1
ATOM 703 N N . PRO A 1 88 ? 6.254 -10.544 -19.787 1.00 90.56 88 PRO A N 1
ATOM 704 C CA . PRO A 1 88 ? 6.784 -11.672 -20.557 1.00 90.56 88 PRO A CA 1
ATOM 705 C C . PRO A 1 88 ? 8.239 -11.489 -21.012 1.00 90.56 88 PRO A C 1
ATOM 707 O O . PRO A 1 88 ? 9.026 -12.430 -21.009 1.00 90.56 88 PRO A O 1
ATOM 710 N N . GLN A 1 89 ? 8.628 -10.262 -21.356 1.00 89.00 89 GLN A N 1
ATOM 711 C CA . GLN A 1 89 ? 9.975 -9.916 -21.824 1.00 89.00 89 GLN A CA 1
ATOM 712 C C . GLN A 1 89 ? 11.041 -9.950 -20.720 1.00 89.00 89 GLN A C 1
ATOM 714 O O . GLN A 1 89 ? 12.224 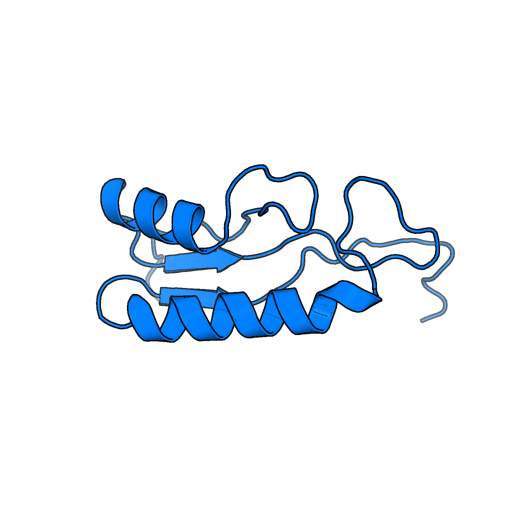-9.887 -21.025 1.00 89.00 89 GLN A O 1
ATOM 719 N N . LEU A 1 90 ? 10.627 -10.002 -19.453 1.00 84.75 90 LEU A N 1
ATOM 720 C CA . LEU A 1 90 ? 11.502 -10.107 -18.283 1.00 84.75 90 LEU A CA 1
ATOM 721 C C . LEU A 1 90 ? 11.346 -11.469 -17.588 1.00 84.75 90 LEU A C 1
ATOM 723 O O . LEU A 1 90 ? 11.846 -11.665 -16.483 1.00 84.75 90 LEU A O 1
ATOM 727 N N . SER A 1 91 ? 10.623 -12.401 -18.216 1.00 74.19 91 SER A N 1
ATOM 728 C CA . SER A 1 91 ? 10.230 -13.684 -17.637 1.00 74.19 91 SER A CA 1
ATOM 729 C C . SER A 1 91 ? 11.141 -14.842 -18.048 1.00 74.19 91 SER A C 1
ATOM 731 O O . SER A 1 91 ? 10.648 -15.942 -18.241 1.00 74.19 91 SER A O 1
ATOM 733 N N . ASP A 1 92 ? 12.457 -14.619 -18.157 1.00 66.69 92 ASP A N 1
ATOM 734 C CA . ASP A 1 92 ? 13.457 -15.641 -18.545 1.00 66.69 92 ASP A CA 1
ATOM 735 C C . ASP A 1 92 ? 13.623 -16.801 -17.520 1.00 66.69 92 ASP A C 1
ATOM 737 O O . ASP A 1 92 ? 14.685 -17.423 -17.444 1.00 66.69 92 ASP A O 1
ATOM 741 N N . TRP A 1 93 ? 12.606 -17.082 -16.701 1.00 56.53 93 TRP A N 1
ATOM 742 C CA . TRP A 1 93 ? 12.544 -18.212 -15.774 1.00 56.53 93 TRP A CA 1
ATOM 743 C C . TRP A 1 93 ? 12.023 -19.489 -16.438 1.00 56.53 93 TRP A C 1
ATOM 745 O O . TRP A 1 93 ? 11.118 -19.414 -17.299 1.00 56.53 93 TRP A O 1
#

Foldseek 3Di:
DDDQPQEAEEDEDPQFQHDHQPLRVLVVSLVVVRAEYEHAQADDDPVGDRGHRHPVCPVVLVVSLVVSCVVCVVRHHYHYYYDYDDDPVPPPD

Solvent-accessible surface area (backbone atoms only — not comparable to full-atom values): 5440 Å² total; per-residue (Å²): 140,82,85,76,85,42,55,47,78,76,38,53,25,56,60,17,75,28,84,37,52,70,57,53,51,51,52,53,36,51,76,71,62,30,50,35,39,23,43,26,29,36,44,60,49,103,80,63,54,88,46,28,26,52,75,87,44,54,63,56,56,54,51,50,52,55,50,47,36,63,78,37,56,92,66,36,47,65,45,83,63,53,38,76,79,87,50,78,94,76,51,94,119

pLDDT: mean 95.37, std 7.43, range [56.53, 98.88]

Secondary structure (DSSP, 8-state):
----SSEEEEE--TTTT--S-HHHHHHHHHHTT-SEEEE-PBPP-TT--TTSPPTTTHHHHHHHHHHHHHHHTTT-EEEE--B----GGG---